Protein AF-A0A101FRY6-F1 (afdb_monomer_lite)

Structure (mmCIF, N/CA/C/O backbone):
data_AF-A0A101FRY6-F1
#
_entry.id   AF-A0A101FRY6-F1
#
loop_
_atom_site.group_PDB
_atom_site.id
_atom_site.type_symbol
_atom_site.label_atom_id
_atom_site.label_alt_id
_atom_site.label_comp_id
_atom_site.label_asym_id
_atom_site.label_entity_id
_atom_site.label_seq_id
_atom_site.pdbx_PDB_ins_code
_atom_site.Cartn_x
_atom_site.Cartn_y
_atom_site.Cartn_z
_atom_site.occupancy
_atom_site.B_iso_or_equiv
_atom_site.auth_seq_id
_atom_site.auth_comp_id
_atom_site.auth_asym_id
_atom_site.auth_atom_id
_atom_site.pdbx_PDB_model_num
ATOM 1 N N . MET A 1 1 ? 9.865 -4.727 2.906 1.00 39.22 1 MET A N 1
ATOM 2 C CA . MET A 1 1 ? 9.450 -4.148 4.204 1.00 39.22 1 MET A CA 1
ATOM 3 C C . MET A 1 1 ? 8.412 -5.079 4.814 1.00 39.22 1 MET A C 1
ATOM 5 O O . MET A 1 1 ? 7.559 -5.561 4.084 1.00 39.22 1 MET A O 1
ATOM 9 N N . SER A 1 2 ? 8.548 -5.428 6.092 1.00 34.31 2 SER A N 1
ATOM 10 C CA . SER A 1 2 ? 7.726 -6.430 6.787 1.00 34.31 2 SER A CA 1
ATOM 11 C C . SER A 1 2 ? 6.243 -6.018 6.785 1.00 34.31 2 SER A C 1
ATOM 13 O O . SER A 1 2 ? 5.936 -4.864 7.052 1.00 34.31 2 SER A O 1
ATOM 15 N N . LEU A 1 3 ? 5.330 -6.931 6.436 1.00 49.19 3 LEU A N 1
ATOM 16 C CA . LEU A 1 3 ? 3.921 -6.816 6.814 1.00 49.19 3 LEU A CA 1
ATOM 17 C C . LEU A 1 3 ? 3.722 -7.780 7.960 1.00 49.19 3 LEU A C 1
ATOM 19 O O . LEU A 1 3 ? 3.827 -8.996 7.789 1.00 49.19 3 LEU A O 1
ATOM 23 N N . ALA A 1 4 ? 3.491 -7.216 9.128 1.00 55.69 4 ALA A N 1
ATOM 24 C CA . ALA A 1 4 ? 3.259 -7.981 10.322 1.00 55.69 4 ALA A CA 1
ATOM 25 C C . ALA A 1 4 ? 1.924 -7.561 10.943 1.00 55.69 4 ALA A C 1
ATOM 27 O O . ALA A 1 4 ? 1.374 -6.513 10.597 1.00 55.69 4 ALA A O 1
ATOM 28 N N . PRO A 1 5 ? 1.355 -8.422 11.792 1.00 64.38 5 PRO A N 1
ATOM 29 C CA . PRO A 1 5 ? 0.011 -8.236 12.312 1.00 64.38 5 PRO A CA 1
ATOM 30 C C . PRO A 1 5 ? -0.059 -6.983 13.179 1.00 64.38 5 PRO A C 1
ATOM 32 O O . PRO A 1 5 ? 0.898 -6.695 13.888 1.00 64.38 5 PRO A O 1
ATOM 35 N N . LEU A 1 6 ? -1.202 -6.291 13.144 1.00 72.62 6 LEU A N 1
ATOM 36 C CA . LEU A 1 6 ? -1.490 -5.081 13.928 1.00 72.62 6 LEU A CA 1
ATOM 37 C C . LEU A 1 6 ? -1.145 -5.231 15.414 1.00 72.62 6 LEU A C 1
ATOM 39 O O . LEU A 1 6 ? -0.635 -4.303 16.033 1.00 72.62 6 LEU A O 1
ATOM 43 N N . TYR A 1 7 ? -1.405 -6.417 15.960 1.00 76.69 7 TYR A N 1
ATOM 44 C CA . TYR A 1 7 ? -1.092 -6.769 17.333 1.00 76.69 7 TYR A CA 1
ATOM 45 C C . TYR A 1 7 ? -0.150 -7.970 17.389 1.00 76.69 7 TYR A C 1
ATOM 47 O O . TYR A 1 7 ? -0.299 -8.935 16.630 1.00 76.69 7 TYR A O 1
ATOM 55 N N . LEU A 1 8 ? 0.781 -7.939 18.336 1.00 74.69 8 LEU A N 1
ATOM 56 C CA . LEU A 1 8 ? 1.456 -9.129 18.834 1.00 74.69 8 LEU A CA 1
ATOM 57 C C . LEU A 1 8 ? 0.614 -9.708 19.962 1.00 74.69 8 LEU A C 1
ATOM 59 O O . LEU A 1 8 ? 0.173 -8.981 20.853 1.00 74.69 8 LEU A O 1
ATOM 63 N N . TYR A 1 9 ? 0.391 -11.014 19.908 1.00 75.06 9 TYR A N 1
ATOM 64 C CA . TYR A 1 9 ? -0.345 -11.716 20.946 1.00 75.06 9 TYR A CA 1
ATOM 65 C C . TYR A 1 9 ? 0.647 -12.422 21.871 1.00 75.06 9 TYR A C 1
ATOM 67 O O . TYR A 1 9 ? 1.668 -12.931 21.395 1.00 75.06 9 TYR A O 1
ATOM 75 N N . PRO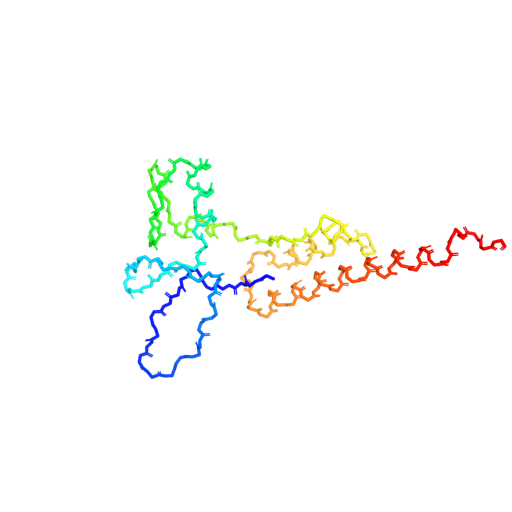 A 1 10 ? 0.370 -12.479 23.183 1.00 68.25 10 PRO A N 1
ATOM 76 C CA . PRO A 1 10 ? 1.170 -13.290 24.084 1.00 68.25 10 PRO A CA 1
ATOM 77 C C . PRO A 1 10 ? 1.074 -14.746 23.615 1.00 68.25 10 PRO A C 1
ATOM 79 O O . PRO A 1 10 ? -0.021 -15.249 23.356 1.00 68.25 10 PRO A O 1
ATOM 82 N N . ALA A 1 11 ? 2.220 -15.409 23.430 1.00 59.31 11 ALA A N 1
ATOM 83 C CA . ALA A 1 11 ? 2.241 -16.783 22.940 1.00 59.31 11 ALA A CA 1
ATOM 84 C C . ALA A 1 11 ? 1.420 -17.679 23.887 1.00 59.31 11 ALA A C 1
ATOM 86 O O . ALA A 1 11 ? 1.675 -17.650 25.097 1.00 59.31 11 ALA A O 1
ATOM 87 N N . PRO A 1 12 ? 0.472 -18.491 23.377 1.00 54.81 12 PRO A N 1
ATOM 88 C CA . PRO A 1 12 ? -0.110 -19.551 24.177 1.00 54.81 12 PRO A CA 1
ATOM 89 C C . PRO A 1 12 ? 1.041 -20.453 24.610 1.00 54.81 12 PRO A C 1
ATOM 91 O O . PRO A 1 12 ? 1.905 -20.814 23.804 1.00 54.81 12 PRO A O 1
ATOM 94 N N . THR A 1 13 ? 1.089 -20.774 25.896 1.00 49.22 13 THR A N 1
ATOM 95 C CA . THR A 1 13 ? 1.981 -21.808 26.409 1.00 49.22 13 THR A CA 1
ATOM 96 C C . THR A 1 13 ? 1.792 -23.064 25.556 1.00 49.22 13 THR A C 1
ATOM 98 O O . THR A 1 13 ? 0.670 -23.540 25.434 1.00 49.22 13 THR A O 1
ATOM 101 N N . GLU A 1 14 ? 2.892 -23.556 24.984 1.00 42.38 14 GLU A N 1
ATOM 102 C CA . GLU A 1 14 ? 3.004 -24.690 24.053 1.00 42.38 14 GLU A CA 1
ATOM 103 C C . GLU A 1 14 ? 2.782 -24.357 22.562 1.00 42.38 14 GLU A C 1
ATOM 105 O O . GLU A 1 14 ? 1.678 -24.194 22.057 1.00 42.38 14 GLU A O 1
ATOM 110 N N . ASN A 1 15 ? 3.903 -24.337 21.830 1.00 45.72 15 ASN A N 1
ATOM 111 C CA . ASN A 1 15 ? 4.003 -24.358 20.367 1.00 45.72 15 ASN A CA 1
ATOM 112 C C . ASN A 1 15 ? 3.339 -23.194 19.613 1.00 45.72 15 ASN A C 1
ATOM 114 O O . ASN A 1 15 ? 2.342 -23.369 18.919 1.00 45.72 15 ASN A O 1
ATOM 118 N N . SER A 1 16 ? 3.962 -22.012 19.621 1.00 42.75 16 SER A N 1
ATOM 119 C CA . SER A 1 16 ? 3.651 -20.977 18.627 1.00 42.75 16 SER A CA 1
ATOM 120 C C . SER A 1 16 ? 4.905 -20.448 17.946 1.00 42.75 16 SER A C 1
ATOM 122 O O . SER A 1 16 ? 5.828 -19.929 18.574 1.00 42.75 16 SER A O 1
ATOM 124 N N . SER A 1 17 ? 4.923 -20.616 16.625 1.00 44.09 17 SER A N 1
ATOM 125 C CA . SER A 1 17 ? 5.830 -19.977 15.679 1.00 44.09 17 SER A CA 1
ATOM 126 C C . SER A 1 17 ? 6.034 -18.508 16.054 1.00 44.09 17 SER A C 1
ATOM 128 O O . SER A 1 17 ? 5.060 -17.768 16.165 1.00 44.09 17 SER A O 1
ATOM 130 N N . ARG A 1 18 ? 7.292 -18.088 16.254 1.00 51.97 18 ARG A N 1
ATOM 131 C CA . ARG A 1 18 ? 7.667 -16.703 16.592 1.00 51.97 18 ARG A CA 1
ATOM 132 C C . ARG A 1 18 ? 6.962 -15.721 15.651 1.00 51.97 18 ARG A C 1
ATOM 134 O O . ARG A 1 18 ? 7.319 -15.637 14.474 1.00 51.97 18 ARG A O 1
ATOM 141 N N . GLN A 1 19 ? 5.982 -14.983 16.170 1.00 52.31 19 GLN A N 1
ATOM 142 C CA . GLN A 1 19 ? 5.380 -13.851 15.474 1.00 52.31 19 GLN A CA 1
ATOM 143 C C . GLN A 1 19 ? 6.519 -12.872 15.155 1.00 52.31 19 GLN A C 1
ATOM 145 O O . GLN A 1 19 ? 7.248 -12.443 16.050 1.00 52.31 19 GLN A O 1
ATOM 150 N N . LYS A 1 20 ? 6.756 -12.588 13.870 1.00 51.38 20 LYS A N 1
ATOM 151 C CA . LYS A 1 20 ? 7.776 -11.610 13.479 1.00 51.38 20 LYS A CA 1
ATOM 152 C C . LYS A 1 20 ? 7.233 -10.222 13.795 1.00 51.38 20 LYS A C 1
ATOM 154 O O . LYS A 1 20 ? 6.217 -9.830 13.231 1.00 51.38 20 LYS A O 1
ATOM 159 N N . SER A 1 21 ? 7.895 -9.520 14.707 1.00 52.97 21 SER A N 1
ATOM 160 C CA . SER A 1 21 ? 7.554 -8.145 15.064 1.00 52.97 21 SER A CA 1
ATOM 161 C C . SER A 1 21 ? 7.999 -7.153 13.982 1.00 52.97 21 SER A C 1
ATOM 163 O O . SER A 1 21 ? 9.005 -7.385 13.309 1.00 52.97 21 SER A O 1
ATOM 165 N N . LEU A 1 22 ? 7.246 -6.065 13.805 1.00 49.06 22 LEU A N 1
ATOM 166 C CA . LEU A 1 22 ? 7.636 -4.883 13.025 1.00 49.06 22 LEU A CA 1
ATOM 167 C C . LEU A 1 22 ? 8.550 -3.960 13.823 1.00 49.06 22 LEU A C 1
ATOM 169 O O . LEU A 1 22 ? 9.393 -3.301 13.223 1.00 49.06 22 LEU A O 1
ATOM 173 N N . SER A 1 23 ? 8.403 -3.934 15.148 1.00 53.56 23 SER A N 1
ATOM 174 C CA . SER A 1 23 ? 9.183 -3.083 16.047 1.00 53.56 23 SER A CA 1
ATOM 175 C C . SER A 1 23 ? 9.635 -3.849 17.296 1.00 53.56 23 SER A C 1
ATOM 177 O O . SER A 1 23 ? 8.985 -4.785 17.754 1.00 53.56 23 SER A O 1
ATOM 179 N N . SER A 1 24 ? 10.773 -3.478 17.873 1.00 55.09 24 SER A N 1
ATOM 180 C CA . SER A 1 24 ? 11.243 -4.005 19.165 1.00 55.09 24 SER A CA 1
ATOM 181 C C . SER A 1 24 ? 10.660 -3.229 20.353 1.00 55.09 24 SER A C 1
ATOM 183 O O . SER A 1 24 ? 11.315 -3.120 21.383 1.00 55.09 24 SER A O 1
ATOM 185 N N . ALA A 1 25 ? 9.497 -2.596 20.182 1.00 60.34 25 ALA A N 1
ATOM 186 C CA . ALA A 1 25 ? 8.963 -1.644 21.144 1.00 60.34 25 ALA A CA 1
ATOM 187 C C . ALA A 1 25 ? 8.151 -2.327 22.248 1.00 60.34 25 ALA A C 1
ATOM 189 O O . ALA A 1 25 ? 7.236 -3.103 21.970 1.00 60.34 25 ALA A O 1
ATOM 190 N N . ASP A 1 26 ? 8.463 -1.976 23.495 1.00 69.25 26 ASP A N 1
ATOM 191 C CA . ASP A 1 26 ? 7.773 -2.453 24.693 1.00 69.25 26 ASP A CA 1
ATOM 192 C C . ASP A 1 26 ? 6.522 -1.605 24.963 1.00 69.25 26 ASP A C 1
ATOM 194 O O . ASP A 1 26 ? 6.470 -0.786 25.882 1.00 69.25 26 ASP A O 1
ATOM 198 N N . TRP A 1 27 ? 5.499 -1.767 24.125 1.00 83.25 27 TRP A N 1
ATOM 199 C CA . TRP A 1 27 ? 4.201 -1.143 24.376 1.00 83.25 27 TRP A CA 1
ATOM 200 C C . TRP A 1 27 ? 3.509 -1.775 25.592 1.00 83.25 27 TRP A C 1
ATOM 202 O O . TRP A 1 27 ? 3.566 -2.998 25.758 1.00 83.25 27 TRP A O 1
ATOM 212 N N . PRO A 1 28 ? 2.799 -0.990 26.427 1.00 83.88 28 PRO A N 1
ATOM 213 C CA . PRO A 1 28 ? 1.999 -1.559 27.496 1.00 83.88 28 PRO A CA 1
ATOM 214 C C . PRO A 1 28 ? 0.892 -2.457 26.916 1.00 83.88 28 PRO A C 1
ATOM 216 O O . PRO A 1 28 ? 0.244 -2.079 25.931 1.00 83.88 28 PRO A O 1
ATOM 219 N N . PRO A 1 29 ? 0.664 -3.642 27.515 1.00 81.56 29 PRO A N 1
ATOM 220 C CA . PRO A 1 29 ? -0.331 -4.589 27.036 1.00 81.56 29 PRO A CA 1
ATOM 221 C C . PRO A 1 29 ? -1.736 -3.996 27.114 1.00 81.56 29 PRO A C 1
ATOM 223 O O . PRO A 1 29 ? -2.145 -3.437 28.131 1.00 81.56 29 PRO A O 1
ATOM 226 N N . GLY A 1 30 ? -2.467 -4.149 26.017 1.00 81.44 30 GLY A N 1
ATOM 227 C CA . GLY A 1 30 ? -3.873 -3.815 25.901 1.00 81.44 30 GLY A CA 1
ATOM 228 C C . GLY A 1 30 ? -4.785 -4.907 26.457 1.00 81.44 30 GLY A C 1
ATOM 229 O O . GLY A 1 30 ? -4.373 -5.807 27.200 1.00 81.44 30 GLY A O 1
ATOM 230 N N . LYS A 1 31 ? -6.057 -4.856 26.053 1.00 74.00 31 LYS A N 1
ATOM 231 C CA . LYS A 1 31 ? -7.042 -5.883 26.393 1.00 74.00 31 LYS A CA 1
ATOM 232 C C . LYS A 1 31 ? -6.565 -7.248 25.879 1.00 74.00 31 LYS A C 1
ATOM 234 O O . LYS A 1 31 ? -6.082 -7.358 24.758 1.00 74.00 31 LYS A O 1
ATOM 239 N N . ASP A 1 32 ? -6.667 -8.277 26.717 1.00 74.06 32 ASP A N 1
ATOM 240 C CA . ASP A 1 32 ? -6.219 -9.648 26.418 1.00 74.06 32 ASP A CA 1
ATOM 241 C C . ASP A 1 32 ? -4.690 -9.822 26.272 1.00 74.06 32 ASP A C 1
ATOM 243 O O . ASP A 1 32 ? -4.215 -10.825 25.739 1.00 74.06 32 ASP A O 1
ATOM 247 N N . GLY A 1 33 ? -3.896 -8.864 26.768 1.00 77.12 33 GLY A N 1
ATOM 248 C CA . GLY A 1 33 ? -2.432 -8.960 26.801 1.00 77.12 33 GLY A CA 1
ATOM 249 C C . GLY A 1 33 ? -1.748 -8.715 25.454 1.00 77.12 33 GLY A C 1
ATOM 250 O O . GLY A 1 33 ? -0.535 -8.894 25.351 1.00 77.12 33 GLY A O 1
ATOM 251 N N . ARG A 1 34 ? -2.506 -8.319 24.423 1.00 81.38 34 ARG A N 1
ATOM 252 C CA . ARG A 1 34 ? -1.970 -7.988 23.099 1.00 81.38 34 ARG A CA 1
ATOM 253 C C . ARG A 1 34 ? -1.269 -6.631 23.118 1.00 81.38 34 ARG A C 1
ATOM 255 O O . ARG A 1 34 ? -1.700 -5.725 23.825 1.00 81.38 34 ARG A O 1
ATOM 262 N N . VAL A 1 35 ? -0.217 -6.476 22.323 1.00 84.06 35 VAL A N 1
ATOM 263 C CA . VAL A 1 35 ? 0.522 -5.209 22.189 1.00 84.06 35 VAL A CA 1
ATOM 264 C C . VAL A 1 35 ? 0.518 -4.743 20.738 1.00 84.06 35 VAL A C 1
ATOM 266 O O . VAL A 1 35 ? 0.567 -5.585 19.838 1.00 84.06 35 VAL A O 1
ATOM 269 N N . PRO A 1 36 ? 0.435 -3.431 20.472 1.00 82.69 36 PRO A N 1
ATOM 270 C CA . PRO A 1 36 ? 0.468 -2.920 19.114 1.00 82.69 36 PRO A CA 1
ATOM 271 C C . PRO A 1 36 ? 1.838 -3.164 18.485 1.00 82.69 36 PRO A C 1
ATOM 273 O O . PRO A 1 36 ? 2.885 -3.012 19.106 1.00 82.69 36 PRO A O 1
ATOM 276 N N . ASN A 1 37 ? 1.825 -3.533 17.214 1.00 78.50 37 ASN A N 1
ATOM 277 C CA . ASN A 1 37 ? 3.017 -3.818 16.431 1.00 78.50 37 ASN A CA 1
ATOM 278 C C . ASN A 1 37 ? 3.425 -2.595 15.593 1.00 78.50 37 ASN A C 1
ATOM 280 O O . ASN A 1 37 ? 3.580 -2.671 14.373 1.00 78.50 37 ASN A O 1
ATOM 284 N N . LEU A 1 38 ? 3.501 -1.444 16.259 1.00 77.38 38 LEU A N 1
ATOM 285 C CA . LEU A 1 38 ? 3.825 -0.136 15.688 1.00 77.38 38 LEU A CA 1
ATOM 286 C C . LEU A 1 38 ? 5.163 0.357 16.247 1.00 77.38 38 LEU A C 1
ATOM 288 O O . LEU A 1 38 ? 5.539 -0.015 17.363 1.00 77.38 38 LEU A O 1
ATOM 292 N N . SER A 1 39 ? 5.909 1.165 15.489 1.00 80.12 39 SER A N 1
ATOM 293 C CA . SER A 1 39 ? 7.126 1.788 16.024 1.00 80.12 39 SER A CA 1
ATOM 294 C C . SER A 1 39 ? 6.769 3.045 16.839 1.00 80.12 39 SER A C 1
ATOM 296 O O . SER A 1 39 ? 5.838 3.760 16.458 1.00 80.12 39 SER A O 1
ATOM 298 N N . PRO A 1 40 ? 7.464 3.328 17.956 1.00 81.38 40 PRO A N 1
ATOM 299 C CA . PRO A 1 40 ? 7.220 4.521 18.765 1.00 81.38 40 PRO A CA 1
ATOM 300 C C . PRO A 1 40 ? 7.433 5.819 17.988 1.00 81.38 40 PRO A C 1
ATOM 302 O O . PRO A 1 40 ? 6.693 6.773 18.184 1.00 81.38 40 PRO A O 1
ATOM 305 N N . GLU A 1 41 ? 8.401 5.844 17.071 1.00 78.81 41 GLU A N 1
ATOM 306 C CA . GLU A 1 41 ? 8.704 7.015 16.244 1.00 78.81 41 GLU A CA 1
ATOM 307 C C . GLU A 1 41 ? 7.544 7.333 15.296 1.00 78.81 41 GLU A C 1
ATOM 309 O O . GLU A 1 41 ? 7.147 8.487 15.164 1.00 78.81 41 GLU A O 1
ATOM 314 N N . PHE A 1 42 ? 6.963 6.299 14.680 1.00 78.75 42 PHE A N 1
ATOM 315 C CA . PHE A 1 42 ? 5.793 6.443 13.819 1.00 78.75 42 PHE A CA 1
ATOM 316 C C . PHE A 1 42 ? 4.573 6.935 14.607 1.00 78.75 42 PHE A C 1
ATOM 318 O O . PHE A 1 42 ? 3.847 7.810 14.143 1.00 78.75 42 PHE A O 1
ATOM 325 N N . VAL A 1 43 ? 4.342 6.384 15.804 1.00 83.75 43 VAL A N 1
ATOM 326 C CA . VAL A 1 43 ? 3.240 6.833 16.666 1.00 83.75 43 VAL A CA 1
ATOM 327 C C . VAL A 1 43 ? 3.433 8.293 17.068 1.00 83.75 43 VAL A C 1
ATOM 329 O O . VAL A 1 43 ? 2.486 9.061 16.944 1.00 83.75 43 VAL A O 1
ATOM 332 N N . ALA A 1 44 ? 4.650 8.695 17.443 1.00 84.25 44 ALA A N 1
ATOM 333 C CA . ALA A 1 44 ? 4.964 10.078 17.795 1.00 84.25 44 ALA A CA 1
ATOM 334 C C . ALA A 1 44 ? 4.718 11.054 16.628 1.00 84.25 44 ALA A C 1
ATOM 336 O O . ALA A 1 44 ? 4.149 12.125 16.828 1.00 84.25 44 ALA A O 1
ATOM 337 N N . GLU A 1 45 ? 5.078 10.676 15.395 1.00 83.56 45 GLU A N 1
ATOM 338 C CA . GLU A 1 45 ? 4.775 11.480 14.201 1.00 83.56 45 GLU A CA 1
ATOM 339 C C . GLU A 1 45 ? 3.259 11.634 13.987 1.00 83.56 45 GLU A C 1
ATOM 341 O O . GLU A 1 45 ? 2.782 12.704 13.601 1.00 83.56 45 GLU A O 1
ATOM 346 N N . MET A 1 46 ? 2.483 10.576 14.241 1.00 80.38 46 MET A N 1
ATOM 347 C CA . MET A 1 46 ? 1.023 10.625 14.141 1.00 80.38 46 MET A CA 1
ATOM 348 C C . MET A 1 46 ? 0.400 11.465 15.260 1.00 80.38 46 MET A C 1
ATOM 350 O O . MET A 1 46 ? -0.503 12.245 14.972 1.00 80.38 46 MET A O 1
ATOM 354 N N . GLU A 1 47 ? 0.892 11.364 16.497 1.00 87.81 47 GLU A N 1
ATOM 355 C CA . GLU A 1 47 ? 0.466 12.212 17.620 1.00 87.81 47 GLU A CA 1
ATOM 356 C C . GLU A 1 47 ? 0.695 13.697 17.310 1.00 87.81 47 GLU A C 1
ATOM 358 O O . GLU A 1 47 ? -0.219 14.507 17.460 1.00 87.81 47 GLU A O 1
ATOM 363 N N . GLU A 1 48 ? 1.874 14.055 16.788 1.00 87.81 48 GLU A N 1
ATOM 364 C CA . GLU A 1 48 ? 2.202 15.434 16.408 1.00 87.81 48 GLU A CA 1
ATOM 365 C C . GLU A 1 48 ? 1.309 15.948 15.269 1.00 87.81 48 GLU A C 1
ATOM 367 O O . GLU A 1 48 ? 0.796 17.067 15.323 1.00 87.81 48 GLU A O 1
ATOM 372 N N . ARG A 1 49 ? 1.095 15.132 14.230 1.00 84.38 49 ARG A N 1
ATOM 373 C CA . ARG A 1 49 ? 0.304 15.531 13.056 1.00 84.38 49 ARG A CA 1
ATOM 374 C C . ARG A 1 49 ? -1.190 15.610 13.327 1.00 84.38 49 ARG A C 1
ATOM 376 O O . ARG A 1 49 ? -1.863 16.454 12.736 1.00 84.38 49 ARG A O 1
ATOM 383 N N . LEU A 1 50 ? -1.716 14.696 14.139 1.00 84.12 50 LEU A N 1
ATOM 384 C CA . LEU A 1 50 ? -3.145 14.606 14.430 1.00 84.12 50 LEU A CA 1
ATOM 385 C C . LEU A 1 50 ? -3.538 15.467 15.632 1.00 84.12 50 LEU A C 1
ATOM 387 O O . LEU A 1 50 ? -4.702 15.848 15.733 1.00 84.12 50 LEU A O 1
ATOM 391 N N . GLY A 1 51 ? -2.596 15.778 16.529 1.00 87.12 51 GLY A N 1
ATOM 392 C CA . GLY A 1 51 ? -2.892 16.421 17.809 1.00 87.12 51 GLY A CA 1
ATOM 393 C C . GLY A 1 51 ? -3.754 15.546 18.725 1.00 87.12 51 GLY A C 1
ATOM 394 O O . GLY A 1 51 ? -4.484 16.075 19.559 1.00 87.12 51 GLY A O 1
ATOM 395 N N . LEU A 1 52 ? -3.710 14.225 18.530 1.00 90.38 52 LEU A N 1
ATOM 396 C CA . LEU A 1 52 ? -4.459 13.219 19.283 1.00 90.38 52 LEU A CA 1
ATOM 397 C C . LEU A 1 52 ? -3.475 12.347 20.061 1.00 90.38 52 LEU A C 1
ATOM 399 O O . LEU A 1 52 ? -2.385 12.082 19.569 1.00 90.38 52 LEU A O 1
ATOM 403 N N . GLU A 1 53 ? -3.872 11.866 21.233 1.00 90.50 53 GLU A N 1
ATOM 404 C CA . GLU A 1 53 ? -3.047 10.995 22.077 1.00 90.50 53 GLU A CA 1
ATOM 405 C C . GLU A 1 53 ? -3.218 9.517 21.677 1.00 90.50 53 GLU A C 1
ATOM 407 O O . GLU A 1 53 ? -4.327 9.063 21.359 1.00 90.50 53 GLU A O 1
ATOM 412 N N . PHE A 1 54 ? -2.135 8.740 21.657 1.00 89.75 54 PHE A N 1
ATOM 413 C CA . PHE A 1 54 ? -2.196 7.337 21.255 1.00 89.75 54 PHE A CA 1
ATOM 414 C C . PHE A 1 54 ? -2.681 6.425 22.386 1.00 89.75 54 PHE A C 1
ATOM 416 O O . PHE A 1 54 ? -2.113 6.384 23.479 1.00 89.75 54 PHE A O 1
ATOM 423 N N . VAL A 1 55 ? -3.685 5.595 22.097 1.00 91.62 55 VAL A N 1
ATOM 424 C CA . VAL A 1 55 ? -4.069 4.470 22.962 1.00 91.62 55 VAL A CA 1
ATOM 425 C C . VAL A 1 55 ? -3.467 3.177 22.434 1.00 91.62 55 VAL A C 1
ATOM 427 O O . VAL A 1 55 ? -3.421 2.946 21.232 1.00 91.62 55 VAL A O 1
ATOM 430 N N . THR A 1 56 ? -3.027 2.286 23.320 1.00 87.56 56 THR A N 1
ATOM 431 C CA . THR A 1 56 ? -2.326 1.063 22.896 1.00 87.56 56 THR A CA 1
ATOM 432 C C . THR A 1 56 ? -3.242 -0.051 22.401 1.00 87.56 56 THR A C 1
ATOM 434 O O . THR A 1 56 ? -2.759 -1.033 21.835 1.00 87.56 56 THR A O 1
ATOM 437 N N . ASP A 1 57 ? -4.559 0.093 22.557 1.00 86.88 57 ASP A N 1
ATOM 438 C CA . ASP A 1 57 ? -5.526 -0.936 22.192 1.00 86.88 57 ASP A CA 1
ATOM 439 C C . ASP A 1 57 ? -6.781 -0.387 21.511 1.00 86.88 57 ASP A C 1
ATOM 441 O O . ASP A 1 57 ? -7.327 0.638 21.907 1.00 86.88 57 ASP A O 1
ATOM 445 N N . GLY A 1 58 ? -7.275 -1.121 20.512 1.00 85.56 58 GLY A N 1
ATOM 446 C CA . GLY A 1 58 ? -8.516 -0.821 19.804 1.00 85.56 58 GLY A CA 1
ATOM 447 C C . GLY A 1 58 ? -8.498 0.477 18.990 1.00 85.56 58 GLY A C 1
ATOM 448 O O . GLY A 1 58 ? -7.539 0.783 18.278 1.00 85.56 58 GLY A O 1
ATOM 449 N N . ARG A 1 59 ? -9.618 1.202 19.054 1.00 84.25 59 ARG A N 1
ATOM 450 C CA . ARG A 1 59 ? -9.807 2.528 18.453 1.00 84.25 59 ARG A CA 1
ATOM 451 C C . ARG A 1 59 ? -9.837 3.584 19.541 1.00 84.25 59 ARG A C 1
ATOM 453 O O . ARG A 1 59 ? -10.378 3.329 20.616 1.00 84.25 59 ARG A O 1
ATOM 460 N N . GLY A 1 60 ? -9.327 4.760 19.212 1.00 85.88 60 GLY A N 1
ATOM 461 C CA . GLY A 1 60 ? -9.577 5.959 19.994 1.00 85.88 60 GLY A CA 1
ATOM 462 C C . GLY A 1 60 ? -10.976 6.517 19.736 1.00 85.88 60 GLY A C 1
ATOM 463 O O . GLY A 1 60 ? -11.770 5.976 18.955 1.00 85.88 60 GLY A O 1
ATOM 464 N N . ASP A 1 61 ? -11.275 7.628 20.397 1.00 86.81 61 ASP A N 1
ATOM 465 C CA . ASP A 1 61 ? -12.528 8.371 20.231 1.00 86.81 61 ASP A CA 1
ATOM 466 C C . ASP A 1 61 ? -12.545 9.272 18.981 1.00 86.81 61 ASP A C 1
ATOM 468 O O . ASP A 1 61 ? -13.617 9.709 18.566 1.00 86.81 61 ASP A O 1
ATOM 472 N N . ARG A 1 62 ? -11.385 9.485 18.337 1.00 78.69 62 ARG A N 1
ATOM 473 C CA . ARG A 1 62 ? -11.176 10.373 17.176 1.00 78.69 62 ARG A CA 1
ATOM 474 C C . ARG A 1 62 ? -11.428 11.856 17.442 1.00 78.69 62 ARG A C 1
ATOM 476 O O . ARG A 1 62 ? -11.516 12.631 16.491 1.00 78.69 62 ARG A O 1
ATOM 483 N N . GLU A 1 63 ? -11.526 12.240 18.706 1.00 84.12 63 GLU A N 1
ATOM 484 C CA . GLU A 1 63 ? -11.641 13.631 19.148 1.00 84.12 63 GLU A CA 1
ATOM 485 C C . GLU A 1 63 ? -10.434 14.040 19.991 1.00 84.12 63 GLU A C 1
ATOM 487 O O . GLU A 1 63 ? -9.904 15.132 19.815 1.00 84.12 63 GLU A O 1
ATOM 492 N N . SER A 1 64 ? -9.984 13.148 20.874 1.00 88.75 64 SER A N 1
ATOM 493 C CA . SER A 1 64 ? -8.832 13.337 21.754 1.00 88.75 64 SER A CA 1
ATOM 494 C C . SER A 1 64 ? -7.791 12.225 21.627 1.00 88.75 64 SER A C 1
ATOM 496 O O . SER A 1 64 ? -6.616 12.449 21.903 1.00 88.75 64 SER A O 1
ATOM 498 N N . THR A 1 65 ? -8.198 11.045 21.155 1.00 90.81 65 THR A N 1
ATOM 499 C CA . THR A 1 65 ? -7.354 9.853 21.080 1.00 90.81 65 THR A CA 1
ATOM 500 C C . THR A 1 65 ? -7.484 9.118 19.750 1.00 90.81 65 THR A C 1
ATOM 502 O O . THR A 1 65 ? -8.525 9.151 19.085 1.00 90.81 65 THR A O 1
ATOM 505 N N . PHE A 1 66 ? -6.437 8.384 19.375 1.00 88.81 66 PHE A N 1
ATOM 506 C CA . PHE A 1 66 ? -6.458 7.430 18.264 1.00 88.81 66 PHE A CA 1
ATOM 507 C C . PHE A 1 66 ? -5.793 6.114 18.671 1.00 88.81 66 PHE A C 1
ATOM 509 O O . PHE A 1 66 ? -4.876 6.096 19.487 1.00 88.81 66 PHE A O 1
ATOM 516 N N . GLY A 1 67 ? -6.266 4.999 18.112 1.00 87.88 67 GLY A N 1
ATOM 517 C CA . GLY A 1 67 ? -5.730 3.671 18.413 1.00 87.88 67 GLY A CA 1
ATOM 518 C C . GLY A 1 67 ? -5.117 2.977 17.196 1.00 87.88 67 GLY A C 1
ATOM 519 O O . GLY A 1 67 ? -5.226 3.473 16.068 1.00 87.88 67 GLY A O 1
ATOM 520 N N . PRO A 1 68 ? -4.517 1.784 17.375 1.00 83.44 68 PRO A N 1
ATOM 521 C CA . PRO A 1 68 ? -3.893 1.037 16.288 1.00 83.44 68 PRO A CA 1
ATOM 522 C C . PRO A 1 68 ? -4.880 0.736 15.148 1.00 83.44 68 PRO A C 1
ATOM 524 O O . PRO A 1 68 ? -4.508 0.751 13.977 1.00 83.44 68 PRO A O 1
ATOM 527 N N . GLU A 1 69 ? -6.163 0.524 15.455 1.00 83.19 69 GLU A N 1
ATOM 528 C CA . GLU A 1 69 ? -7.201 0.300 14.440 1.00 83.19 69 GLU A CA 1
ATOM 529 C C . GLU A 1 69 ? -7.542 1.557 13.611 1.00 83.19 69 GLU A C 1
ATOM 531 O O . GLU A 1 69 ? -8.020 1.424 12.481 1.00 83.19 69 GLU A O 1
ATOM 536 N N . ASP A 1 70 ? -7.306 2.769 14.130 1.00 80.88 70 ASP A N 1
ATOM 537 C CA . ASP A 1 70 ? -7.528 4.024 13.393 1.00 80.88 70 ASP A C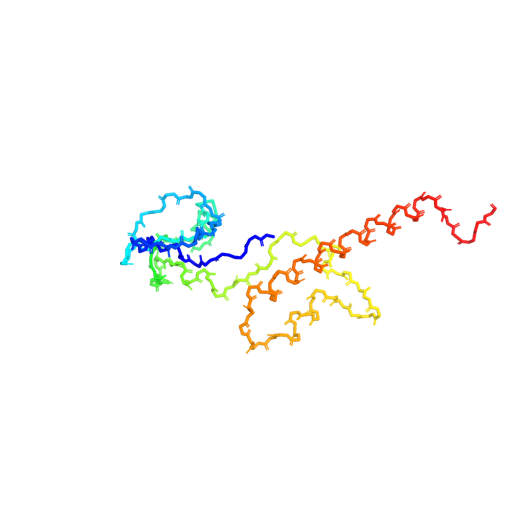A 1
ATOM 538 C C . ASP A 1 70 ? -6.376 4.327 12.427 1.00 80.88 70 ASP A C 1
ATOM 540 O O . ASP A 1 70 ? -6.608 4.833 11.328 1.00 80.88 70 ASP A O 1
ATOM 544 N N . VAL A 1 71 ? -5.156 3.922 12.792 1.00 71.75 71 VAL A N 1
ATOM 545 C CA . VAL A 1 71 ? -3.954 3.996 11.947 1.00 71.75 71 VAL A CA 1
ATOM 546 C C . VAL A 1 71 ? -4.068 3.073 10.721 1.00 71.75 71 VAL A C 1
ATOM 548 O O . VAL A 1 71 ? -3.629 3.406 9.621 1.00 71.75 71 VAL A O 1
ATOM 551 N N . PHE A 1 72 ? -4.687 1.897 10.878 1.00 62.72 72 PHE A N 1
ATOM 552 C CA . PHE A 1 72 ? -4.661 0.823 9.874 1.00 62.72 72 PHE A CA 1
ATOM 553 C C . PHE A 1 72 ? -5.709 0.940 8.754 1.00 62.72 72 PHE A C 1
ATOM 555 O O . PHE A 1 72 ? -5.740 0.099 7.852 1.00 62.72 72 PHE A O 1
ATOM 562 N N . LYS A 1 73 ? -6.522 2.008 8.717 1.00 54.91 73 LYS A N 1
ATOM 563 C CA . LYS A 1 73 ? -7.358 2.304 7.534 1.00 54.91 73 LYS A CA 1
ATOM 564 C C . LYS A 1 73 ? -6.534 2.638 6.282 1.00 54.91 73 LYS A C 1
ATOM 566 O O . LYS A 1 73 ? -7.077 2.603 5.179 1.00 54.91 73 LYS A O 1
ATOM 571 N N . SER A 1 74 ? -5.242 2.920 6.433 1.00 50.97 74 SER A N 1
ATOM 572 C CA . SER A 1 74 ? -4.323 3.245 5.344 1.00 50.97 74 SER A CA 1
ATOM 573 C C . SER A 1 74 ? -3.057 2.397 5.412 1.00 50.97 74 SER A C 1
ATOM 575 O O . SER A 1 74 ? -1.966 2.933 5.549 1.00 50.97 74 SER A O 1
ATOM 577 N N . GLN A 1 75 ? -3.154 1.070 5.313 1.00 57.12 75 GLN A N 1
ATOM 578 C CA . GLN A 1 75 ? -1.950 0.290 5.020 1.00 57.12 75 GLN A CA 1
ATOM 579 C C . GLN A 1 75 ? -1.382 0.750 3.671 1.00 57.12 75 GLN A C 1
ATOM 581 O O . GLN A 1 75 ? -2.057 0.640 2.645 1.00 57.12 75 GLN A O 1
ATOM 586 N N . TYR A 1 76 ? -0.159 1.267 3.667 1.00 61.22 76 TYR A N 1
ATOM 587 C CA . TYR A 1 76 ? 0.535 1.692 2.457 1.00 61.22 76 TYR A CA 1
ATOM 588 C C . TYR A 1 76 ? 1.896 1.000 2.358 1.00 61.22 76 TYR A C 1
ATOM 590 O O . TYR A 1 76 ? 2.458 0.536 3.350 1.00 61.22 76 TYR A O 1
ATOM 598 N N . PHE A 1 77 ? 2.415 0.886 1.137 1.00 68.19 77 PHE A N 1
ATOM 599 C CA . PHE A 1 77 ? 3.770 0.399 0.905 1.00 68.19 77 PHE A CA 1
ATOM 600 C C . PHE A 1 77 ? 4.727 1.584 0.968 1.00 68.19 77 PHE A C 1
ATOM 602 O O . PHE A 1 77 ? 4.742 2.416 0.065 1.00 68.19 77 PHE A O 1
ATOM 609 N N . GLU A 1 78 ? 5.509 1.662 2.038 1.00 66.50 78 GLU A N 1
ATOM 610 C CA . GLU A 1 78 ? 6.555 2.671 2.184 1.00 66.50 78 GLU A CA 1
ATOM 611 C C . GLU A 1 78 ? 7.877 2.218 1.553 1.00 66.50 78 GLU A C 1
ATOM 613 O O . GLU A 1 78 ? 8.137 1.021 1.395 1.00 66.50 78 GLU A O 1
ATOM 618 N N . GLY A 1 79 ? 8.728 3.183 1.195 1.00 73.44 79 GLY A N 1
ATOM 619 C CA . GLY A 1 79 ? 10.087 2.913 0.728 1.00 73.44 79 GLY A CA 1
ATOM 620 C C . GLY A 1 79 ? 10.174 2.406 -0.712 1.00 73.44 79 GLY A C 1
ATOM 621 O O . GLY A 1 79 ? 11.196 1.835 -1.090 1.00 73.44 79 GLY A O 1
ATOM 622 N N . VAL A 1 80 ? 9.128 2.599 -1.522 1.00 83.50 80 VAL A N 1
ATOM 623 C CA . VAL A 1 80 ?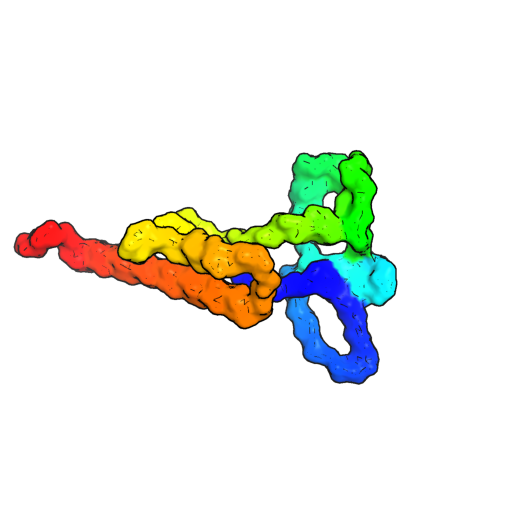 9.188 2.389 -2.976 1.00 83.50 80 VAL A CA 1
ATOM 624 C C . VAL A 1 80 ? 9.753 3.661 -3.617 1.00 83.50 80 VAL A C 1
ATOM 626 O O . VAL A 1 80 ? 9.097 4.700 -3.540 1.00 83.50 80 VAL A O 1
ATOM 629 N N . PRO A 1 81 ? 10.952 3.626 -4.233 1.00 87.62 81 PRO A N 1
ATOM 630 C CA . PRO A 1 81 ? 11.502 4.798 -4.910 1.00 87.62 81 PRO A CA 1
ATOM 631 C C . PRO A 1 81 ? 10.555 5.297 -6.013 1.00 87.62 81 PRO A C 1
ATOM 633 O O . PRO A 1 81 ? 9.976 4.454 -6.707 1.00 87.62 81 PRO A O 1
ATOM 636 N N . PRO A 1 82 ? 10.434 6.620 -6.246 1.00 89.25 82 PRO A N 1
ATOM 637 C CA . PRO A 1 82 ? 9.560 7.166 -7.290 1.00 89.25 82 PRO A CA 1
ATOM 638 C C . PRO A 1 82 ? 9.808 6.537 -8.663 1.00 89.25 82 PRO A C 1
ATOM 640 O O . PRO A 1 82 ? 8.868 6.106 -9.315 1.00 89.25 82 PRO A O 1
ATOM 643 N N . GLN A 1 83 ? 11.077 6.336 -9.026 1.00 92.50 83 GLN A N 1
ATOM 644 C CA . GLN A 1 83 ? 11.493 5.681 -10.271 1.00 92.50 83 GLN A CA 1
ATOM 645 C C . GLN A 1 83 ? 10.916 4.263 -10.423 1.00 92.50 83 GLN A C 1
ATOM 647 O O . GLN A 1 83 ? 10.510 3.870 -11.509 1.00 92.50 83 GLN A O 1
ATOM 652 N N . VAL A 1 84 ? 10.845 3.495 -9.329 1.00 94.38 84 VAL A N 1
ATOM 653 C CA . VAL A 1 84 ? 10.277 2.136 -9.317 1.00 94.38 84 VAL A CA 1
ATOM 654 C C . VAL A 1 84 ? 8.752 2.180 -9.371 1.00 94.38 84 VAL A C 1
ATOM 656 O O . VAL A 1 84 ? 8.128 1.334 -10.014 1.00 94.38 84 VAL A O 1
ATOM 659 N N . TRP A 1 85 ? 8.141 3.153 -8.691 1.00 92.06 85 TRP A N 1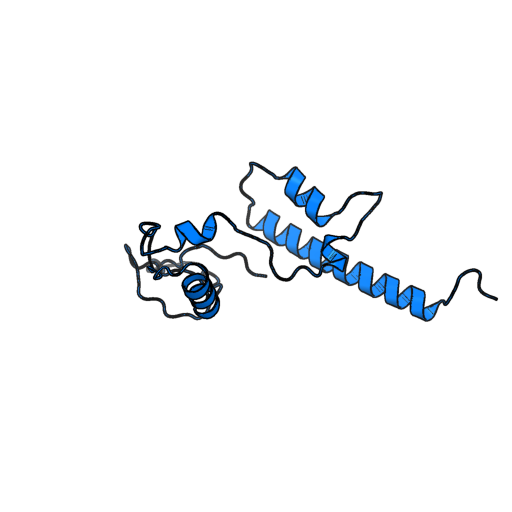
ATOM 660 C CA . TRP A 1 85 ? 6.698 3.358 -8.736 1.00 92.06 85 TRP A CA 1
ATOM 661 C C . TRP A 1 85 ? 6.247 3.742 -10.144 1.00 92.06 85 TRP A C 1
ATOM 663 O O . TRP A 1 85 ? 5.302 3.143 -10.646 1.00 92.06 85 TRP A O 1
ATOM 673 N N . GLU A 1 86 ? 6.933 4.690 -10.778 1.00 94.19 86 GLU A N 1
ATOM 674 C CA . GLU A 1 86 ? 6.628 5.255 -12.097 1.00 94.19 86 GLU A CA 1
ATOM 675 C C . GLU A 1 86 ? 7.042 4.346 -13.260 1.00 94.19 86 GLU A C 1
ATOM 677 O O . GLU A 1 86 ? 6.593 4.563 -14.384 1.00 94.19 86 GLU A O 1
ATOM 682 N N . PHE A 1 87 ? 7.848 3.310 -13.006 1.00 95.44 87 PHE A N 1
ATOM 683 C CA . PHE A 1 87 ? 8.345 2.403 -14.037 1.00 95.44 87 PHE A CA 1
ATOM 684 C C . PHE A 1 87 ? 7.213 1.722 -14.821 1.00 95.44 87 PHE A C 1
ATOM 686 O O . PHE A 1 87 ? 6.287 1.130 -14.246 1.00 95.44 87 PHE A O 1
ATOM 693 N N . GLN A 1 88 ? 7.319 1.763 -16.152 1.00 95.00 88 GLN A N 1
ATOM 694 C CA . GLN A 1 88 ? 6.314 1.222 -17.062 1.00 95.00 88 GLN A CA 1
ATOM 695 C C . GLN A 1 88 ? 6.856 0.099 -17.939 1.00 95.00 88 GLN A C 1
ATOM 697 O O . GLN A 1 88 ? 7.954 0.179 -18.478 1.00 95.00 88 GLN A O 1
ATOM 702 N N . VAL A 1 89 ? 6.018 -0.914 -18.165 1.00 90.25 89 VAL A N 1
ATOM 703 C CA . VAL A 1 89 ? 6.253 -1.962 -19.165 1.00 90.25 89 VAL A CA 1
ATOM 704 C C . VAL A 1 89 ? 5.052 -2.004 -20.100 1.00 90.25 89 VAL A C 1
ATOM 706 O O . VAL A 1 89 ? 3.923 -2.231 -19.664 1.00 90.25 89 VAL A O 1
ATOM 709 N N . GLY A 1 90 ? 5.278 -1.736 -21.389 1.00 84.38 90 GLY A N 1
ATOM 710 C CA . GLY A 1 90 ? 4.209 -1.716 -22.395 1.00 84.38 90 GLY A CA 1
ATOM 711 C C . GLY A 1 90 ? 3.101 -0.691 -22.108 1.00 84.38 90 GLY A C 1
ATOM 712 O O . GLY A 1 90 ? 1.939 -0.961 -22.394 1.00 84.38 90 GLY A O 1
ATOM 713 N N . GLY A 1 91 ? 3.445 0.448 -21.492 1.00 88.56 91 GLY A N 1
ATOM 714 C CA . GLY A 1 91 ? 2.508 1.516 -21.113 1.00 88.56 91 GLY A CA 1
ATOM 715 C C . GLY A 1 91 ? 1.777 1.303 -19.782 1.00 88.56 91 GLY A C 1
ATOM 716 O O . GLY A 1 91 ? 0.997 2.157 -19.365 1.00 88.56 91 GLY A O 1
ATOM 717 N N . TYR A 1 92 ? 2.023 0.188 -19.087 1.00 91.69 92 TYR A N 1
ATOM 718 C CA . TYR A 1 92 ? 1.454 -0.062 -17.766 1.00 91.69 92 TYR A CA 1
ATOM 719 C C . TYR A 1 92 ? 2.448 0.262 -16.661 1.00 91.69 92 TYR A C 1
ATOM 721 O O . TYR A 1 92 ? 3.526 -0.328 -16.609 1.00 91.69 92 TYR A O 1
ATOM 729 N N . GLN A 1 93 ? 2.035 1.114 -15.725 1.00 95.56 93 GLN A N 1
ATOM 730 C CA . GLN A 1 93 ? 2.732 1.304 -14.458 1.00 95.56 93 GLN A CA 1
ATOM 731 C C . GLN A 1 93 ? 2.575 0.041 -13.598 1.00 95.56 93 GLN A C 1
ATOM 733 O O . GLN A 1 93 ? 1.485 -0.259 -13.105 1.00 95.56 93 GLN A O 1
ATOM 738 N N . VAL A 1 94 ? 3.652 -0.734 -13.462 1.00 94.12 94 VAL A N 1
ATOM 739 C CA . VAL A 1 94 ? 3.586 -2.133 -13.000 1.00 94.12 94 VAL A CA 1
ATOM 740 C C . VAL A 1 94 ? 3.081 -2.236 -11.556 1.00 94.12 94 VAL 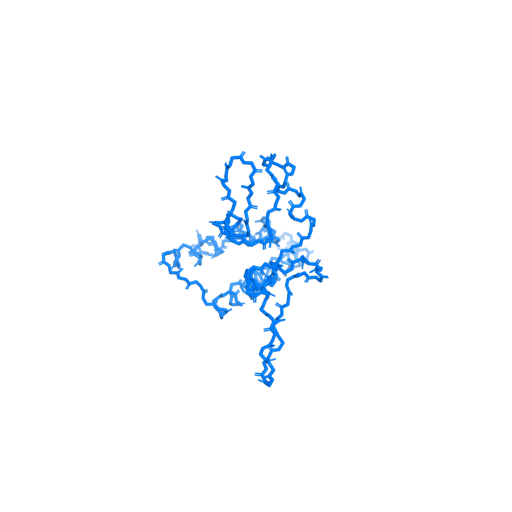A C 1
ATOM 742 O O . VAL A 1 94 ? 2.159 -3.008 -11.276 1.00 94.12 94 VAL A O 1
ATOM 745 N N . CYS A 1 95 ? 3.640 -1.424 -10.653 1.00 91.88 95 CYS A N 1
ATOM 746 C CA . CYS A 1 95 ? 3.268 -1.406 -9.236 1.00 91.88 95 CYS A CA 1
ATOM 747 C C . CYS A 1 95 ? 1.798 -1.001 -9.030 1.00 91.88 95 CYS A C 1
ATOM 749 O O . CYS A 1 95 ? 1.044 -1.699 -8.350 1.00 91.88 95 CYS A O 1
ATOM 751 N N . ASP A 1 96 ? 1.371 0.085 -9.674 1.00 92.62 96 ASP A N 1
ATOM 752 C CA . ASP A 1 96 ? -0.000 0.595 -9.594 1.00 92.62 96 ASP A CA 1
ATOM 753 C C . ASP A 1 96 ? -1.020 -0.390 -10.189 1.00 92.62 96 ASP A C 1
ATOM 755 O O . ASP A 1 96 ? -2.034 -0.704 -9.558 1.00 92.62 96 ASP A O 1
ATOM 759 N N . LYS A 1 97 ? -0.728 -0.954 -11.368 1.00 92.75 97 LYS A N 1
ATOM 760 C CA . LYS A 1 97 ? -1.592 -1.951 -12.009 1.00 92.75 97 LYS A CA 1
ATOM 761 C C . LYS A 1 97 ? -1.795 -3.178 -11.120 1.00 92.75 97 LYS A C 1
ATOM 763 O O . LYS A 1 97 ? -2.932 -3.616 -10.950 1.00 92.75 97 LYS A O 1
ATOM 768 N N . TRP A 1 98 ? -0.729 -3.708 -10.518 1.00 93.56 98 TRP A N 1
ATOM 769 C CA . TRP A 1 98 ? -0.814 -4.896 -9.665 1.00 93.56 98 TRP A CA 1
ATOM 770 C C . TRP A 1 98 ? -1.754 -4.689 -8.467 1.00 93.56 98 TRP A C 1
ATOM 772 O O . TRP A 1 98 ? -2.545 -5.581 -8.140 1.00 93.56 98 TRP A O 1
ATOM 782 N N . LEU A 1 99 ? -1.694 -3.504 -7.843 1.00 89.69 99 LEU A N 1
ATOM 783 C CA . LEU A 1 99 ? -2.566 -3.122 -6.729 1.00 89.69 99 LEU A CA 1
ATOM 784 C C . LEU A 1 99 ? -4.010 -2.904 -7.191 1.00 89.69 99 LEU A C 1
ATOM 786 O O . LEU A 1 99 ? -4.944 -3.396 -6.551 1.00 89.69 99 LEU A O 1
ATOM 790 N N . LYS A 1 100 ? -4.213 -2.211 -8.320 1.00 86.75 100 LYS A N 1
ATOM 791 C CA . LYS A 1 100 ? -5.544 -1.997 -8.914 1.00 86.75 100 LYS A CA 1
ATOM 792 C C . LYS A 1 100 ? -6.244 -3.316 -9.229 1.00 86.75 100 LYS A C 1
ATOM 794 O O . LYS A 1 100 ? -7.411 -3.472 -8.875 1.00 86.75 100 LYS A O 1
ATOM 799 N N . ASP A 1 101 ? -5.519 -4.285 -9.782 1.00 90.81 101 ASP A N 1
ATOM 800 C CA . ASP A 1 101 ? -6.042 -5.608 -10.136 1.00 90.81 101 ASP A CA 1
ATOM 801 C C . ASP A 1 101 ? -6.470 -6.439 -8.905 1.00 90.81 101 ASP A C 1
ATOM 803 O O . ASP A 1 101 ? -7.140 -7.465 -9.052 1.00 90.81 101 ASP A O 1
ATOM 807 N N . ARG A 1 102 ? -6.113 -6.017 -7.683 1.00 88.44 102 ARG A N 1
ATOM 808 C CA . ARG A 1 102 ? -6.459 -6.674 -6.406 1.00 88.44 102 ARG A CA 1
ATOM 809 C C . ARG A 1 102 ? -7.320 -5.812 -5.481 1.00 88.44 102 ARG A C 1
ATOM 811 O O . ARG A 1 102 ? -7.593 -6.210 -4.349 1.00 88.44 102 ARG A O 1
ATOM 818 N N . ARG A 1 103 ? -7.803 -4.662 -5.959 1.00 79.12 103 ARG A N 1
ATOM 819 C CA . ARG A 1 103 ? -8.708 -3.796 -5.195 1.00 79.12 103 ARG A CA 1
ATOM 820 C C . ARG A 1 103 ? -9.980 -4.558 -4.799 1.00 79.12 103 ARG A C 1
ATOM 822 O O . ARG A 1 103 ? -10.552 -5.288 -5.603 1.00 79.12 103 ARG A O 1
ATOM 829 N N . GLY A 1 104 ? -10.428 -4.368 -3.557 1.00 72.75 104 GLY A N 1
ATOM 830 C CA . GLY A 1 104 ? -11.634 -5.016 -3.023 1.00 72.75 104 GLY A CA 1
ATOM 831 C C . GLY A 1 104 ? -11.424 -6.445 -2.512 1.00 72.75 104 GLY A C 1
ATOM 832 O O . GLY A 1 104 ? -12.394 -7.094 -2.133 1.00 72.75 104 GLY A O 1
ATOM 833 N N . ARG A 1 105 ? -10.179 -6.938 -2.472 1.00 74.75 105 ARG A N 1
ATOM 834 C CA . ARG A 1 105 ? -9.806 -8.217 -1.851 1.00 74.75 105 ARG A CA 1
ATOM 835 C C . ARG A 1 105 ? -8.828 -7.972 -0.704 1.00 74.75 105 ARG A C 1
ATOM 837 O O . ARG A 1 105 ? -8.074 -7.002 -0.735 1.00 74.75 105 ARG A O 1
ATOM 844 N N . GLN A 1 106 ? -8.821 -8.859 0.289 1.00 69.31 106 GLN A N 1
ATOM 845 C CA . GLN A 1 106 ? -7.739 -8.887 1.275 1.00 69.31 106 GLN A CA 1
ATOM 846 C C . GLN A 1 106 ? -6.491 -9.506 0.635 1.00 69.31 106 GLN A C 1
ATOM 848 O O . GLN A 1 106 ? -6.590 -10.555 -0.002 1.00 69.31 106 GLN A O 1
ATOM 853 N N . LEU A 1 107 ? -5.336 -8.852 0.783 1.00 74.56 107 LEU A N 1
ATOM 854 C CA . LEU A 1 107 ? -4.052 -9.384 0.323 1.00 74.56 107 LEU A CA 1
ATOM 855 C C . LEU A 1 107 ? -3.529 -10.399 1.337 1.00 74.56 107 LEU A C 1
ATOM 857 O O . LEU A 1 107 ? -3.413 -10.093 2.524 1.00 74.56 107 LEU A O 1
ATOM 861 N N . SER A 1 108 ? -3.201 -11.599 0.864 1.00 75.56 108 SER A N 1
ATOM 862 C CA . SER A 1 108 ? -2.562 -12.621 1.692 1.00 75.56 108 SER A CA 1
ATOM 863 C C . SER A 1 108 ? -1.084 -12.301 1.942 1.00 75.56 108 SER A C 1
ATOM 865 O O . SER A 1 108 ? -0.476 -11.491 1.243 1.00 75.56 108 SER A O 1
ATOM 867 N N . TYR A 1 109 ? -0.461 -12.982 2.906 1.00 67.38 109 TYR A N 1
ATOM 868 C CA . TYR A 1 109 ? 0.988 -12.885 3.127 1.00 67.38 109 TYR A CA 1
ATOM 869 C C . TYR A 1 109 ? 1.810 -13.180 1.857 1.00 67.38 109 TYR A C 1
ATOM 871 O O . TYR A 1 109 ? 2.819 -12.520 1.587 1.00 67.38 109 TYR A O 1
ATOM 879 N N . ASP A 1 110 ? 1.350 -14.132 1.047 1.00 72.88 110 ASP A N 1
ATOM 880 C CA . ASP A 1 110 ? 2.009 -14.507 -0.201 1.00 72.88 110 ASP A CA 1
ATOM 881 C C . ASP A 1 110 ? 1.869 -13.417 -1.265 1.00 72.88 110 ASP A C 1
ATOM 883 O O . ASP A 1 110 ? 2.845 -13.104 -1.947 1.00 72.88 110 ASP A O 1
ATOM 887 N N . ASP A 1 111 ? 0.701 -12.771 -1.359 1.00 81.00 111 ASP A N 1
ATOM 888 C CA . ASP A 1 111 ? 0.487 -11.619 -2.244 1.00 81.00 111 ASP A CA 1
ATOM 889 C C . ASP A 1 111 ? 1.438 -10.469 -1.897 1.00 81.00 111 ASP A C 1
ATOM 891 O O . ASP A 1 111 ? 2.066 -9.870 -2.769 1.00 81.00 111 ASP A O 1
ATOM 895 N N . LEU A 1 112 ? 1.577 -10.184 -0.605 1.00 78.94 112 LEU A N 1
ATOM 896 C CA . LEU A 1 112 ? 2.454 -9.136 -0.098 1.00 78.94 112 LEU A CA 1
ATOM 897 C C . LEU A 1 112 ? 3.926 -9.444 -0.385 1.00 78.94 112 LEU A C 1
ATOM 899 O O . LEU A 1 112 ? 4.678 -8.577 -0.835 1.00 78.94 112 LEU A O 1
ATOM 903 N N . THR A 1 113 ? 4.333 -10.693 -0.171 1.00 80.25 113 THR A N 1
ATOM 904 C CA . THR A 1 113 ? 5.687 -11.160 -0.482 1.00 80.25 113 THR A CA 1
ATOM 905 C C . THR A 1 113 ? 5.957 -11.102 -1.988 1.00 80.25 113 THR A C 1
ATOM 907 O O . THR A 1 113 ? 7.046 -10.705 -2.407 1.00 80.25 113 THR A O 1
ATOM 910 N N . ALA A 1 114 ? 4.975 -11.457 -2.819 1.00 86.25 114 ALA A N 1
ATOM 911 C CA . ALA A 1 114 ? 5.078 -11.364 -4.271 1.00 86.25 114 ALA A CA 1
ATOM 912 C C . ALA A 1 114 ? 5.224 -9.908 -4.736 1.00 86.25 114 ALA A C 1
ATOM 914 O O . ALA A 1 114 ? 6.102 -9.614 -5.548 1.00 86.25 114 ALA A O 1
ATOM 915 N N . TYR A 1 115 ? 4.435 -8.990 -4.175 1.00 90.12 115 TYR A N 1
ATOM 916 C CA . TYR A 1 115 ? 4.531 -7.563 -4.478 1.00 90.12 115 TYR A CA 1
ATOM 917 C C . TYR A 1 115 ? 5.909 -6.989 -4.119 1.00 90.12 115 TYR A C 1
ATOM 919 O O . TYR A 1 115 ? 6.501 -6.241 -4.893 1.00 90.12 115 TYR A O 1
ATOM 927 N N . GLN A 1 116 ? 6.489 -7.406 -2.991 1.00 85.00 116 GLN A N 1
ATOM 928 C CA . GLN A 1 116 ? 7.846 -6.996 -2.611 1.00 85.00 116 GLN A CA 1
ATOM 929 C C . GLN A 1 116 ? 8.912 -7.523 -3.567 1.00 85.00 116 GLN A C 1
ATOM 931 O O . GLN A 1 116 ? 9.791 -6.769 -3.980 1.00 85.00 116 GLN A O 1
ATOM 936 N N . LYS A 1 117 ? 8.833 -8.804 -3.942 1.00 89.62 117 LYS A N 1
ATOM 937 C CA . LYS A 1 117 ? 9.750 -9.386 -4.932 1.00 89.62 117 LYS A CA 1
ATOM 938 C C . LYS A 1 117 ? 9.669 -8.641 -6.262 1.00 89.62 117 LYS A C 1
ATOM 940 O O . LYS A 1 117 ? 10.701 -8.396 -6.876 1.00 89.62 117 LYS A O 1
ATOM 945 N N . MET A 1 118 ? 8.466 -8.236 -6.666 1.00 94.31 118 MET A N 1
ATOM 946 C CA . MET A 1 118 ? 8.255 -7.419 -7.857 1.00 94.31 118 MET A CA 1
ATOM 947 C C . MET A 1 118 ? 8.942 -6.050 -7.735 1.00 94.31 118 MET A C 1
ATOM 949 O O . MET A 1 118 ? 9.698 -5.690 -8.629 1.00 94.31 118 MET A O 1
ATOM 953 N N . ILE A 1 119 ? 8.766 -5.323 -6.624 1.00 92.94 119 ILE A N 1
ATOM 954 C CA . ILE A 1 119 ? 9.457 -4.039 -6.385 1.00 92.94 119 ILE A CA 1
ATOM 955 C C . ILE A 1 119 ? 10.982 -4.200 -6.478 1.00 92.94 119 ILE A C 1
ATOM 957 O O . ILE A 1 119 ? 11.650 -3.396 -7.126 1.00 92.94 119 ILE A O 1
ATOM 961 N N . VAL A 1 120 ? 11.540 -5.241 -5.851 1.00 92.94 120 VAL A N 1
ATOM 962 C CA . VAL A 1 120 ? 12.989 -5.508 -5.874 1.00 92.94 120 VAL A CA 1
ATOM 963 C C . VAL A 1 120 ? 13.472 -5.821 -7.291 1.00 92.94 120 VAL A C 1
ATOM 965 O O . VAL A 1 120 ? 14.494 -5.287 -7.712 1.00 92.94 120 VAL A O 1
ATOM 968 N N . ALA A 1 121 ? 12.728 -6.632 -8.045 1.00 95.31 121 ALA A N 1
ATOM 969 C CA . ALA A 1 121 ? 13.066 -6.955 -9.427 1.00 95.31 121 ALA A CA 1
ATOM 970 C C . ALA A 1 121 ? 13.044 -5.714 -10.335 1.00 95.31 121 ALA A C 1
ATOM 972 O O . ALA A 1 121 ? 13.943 -5.540 -11.155 1.00 95.31 121 ALA A O 1
ATOM 973 N N . LEU A 1 122 ? 12.059 -4.826 -10.163 1.00 95.12 122 LEU A N 1
ATOM 974 C CA . LEU A 1 122 ? 11.979 -3.570 -10.914 1.00 95.12 122 LEU A CA 1
ATOM 975 C C . LEU A 1 122 ? 13.150 -2.642 -10.587 1.00 95.12 122 LEU A C 1
ATOM 977 O O . LEU A 1 122 ? 13.777 -2.109 -11.495 1.00 95.12 122 LEU A O 1
ATOM 981 N N . LYS A 1 123 ? 13.491 -2.503 -9.302 1.00 94.69 123 LYS A N 1
ATOM 982 C CA . LYS A 1 123 ? 14.654 -1.720 -8.869 1.00 94.69 123 LYS A CA 1
ATOM 983 C C . LYS A 1 123 ? 15.948 -2.222 -9.513 1.00 94.69 123 LYS A C 1
ATOM 985 O O . LYS A 1 123 ? 16.735 -1.420 -10.001 1.00 94.69 123 LYS A O 1
ATOM 990 N N . GLU A 1 124 ? 16.154 -3.536 -9.522 1.00 96.50 124 GLU A N 1
ATOM 991 C CA . GLU A 1 124 ? 17.350 -4.132 -10.121 1.00 96.50 124 GLU A CA 1
ATOM 992 C C . GLU A 1 124 ? 17.365 -3.983 -11.646 1.00 96.50 124 GLU A C 1
ATOM 994 O O . GLU A 1 124 ? 18.413 -3.735 -12.232 1.00 96.50 124 GLU A O 1
ATOM 999 N N . THR A 1 125 ? 16.197 -4.059 -12.286 1.00 95.75 125 THR A N 1
ATOM 1000 C CA . THR A 1 125 ? 16.060 -3.826 -13.730 1.00 95.75 125 THR A CA 1
ATOM 1001 C C . THR A 1 125 ? 16.480 -2.406 -14.101 1.00 95.75 125 THR A C 1
ATOM 1003 O O . THR A 1 125 ? 17.270 -2.236 -15.021 1.00 95.75 125 THR A O 1
ATOM 1006 N N . ILE A 1 126 ? 16.003 -1.398 -13.361 1.00 94.50 126 ILE A N 1
ATOM 1007 C CA . ILE A 1 126 ? 16.374 0.009 -13.577 1.00 94.50 126 ILE A CA 1
ATOM 1008 C C . ILE A 1 126 ? 17.888 0.186 -13.427 1.00 94.50 126 ILE A C 1
ATOM 1010 O O . ILE A 1 126 ? 18.527 0.733 -14.319 1.00 94.50 126 ILE A O 1
ATOM 1014 N N . ARG A 1 127 ? 18.475 -0.363 -12.353 1.00 95.88 127 ARG A N 1
ATOM 1015 C CA . ARG A 1 127 ? 19.926 -0.312 -12.115 1.00 95.88 127 ARG A CA 1
ATOM 1016 C C . ARG A 1 127 ? 20.723 -0.896 -13.286 1.00 95.88 127 ARG A C 1
ATOM 1018 O O . ARG A 1 127 ? 21.718 -0.314 -13.700 1.00 95.88 127 ARG A O 1
ATOM 1025 N N . LEU A 1 128 ? 20.301 -2.052 -13.801 1.00 95.19 128 LEU A N 1
ATOM 1026 C CA . LEU A 1 128 ? 20.971 -2.716 -14.921 1.00 95.19 128 LEU A CA 1
ATOM 1027 C C . LEU A 1 128 ? 20.819 -1.942 -16.232 1.00 95.19 128 LEU A C 1
ATOM 1029 O O . LEU A 1 128 ? 21.765 -1.896 -17.008 1.00 95.19 128 LEU A O 1
ATOM 1033 N N . MET A 1 129 ? 19.659 -1.330 -16.483 1.00 91.94 129 MET A N 1
ATOM 1034 C CA . MET A 1 129 ? 19.466 -0.470 -17.654 1.00 91.94 129 MET A CA 1
ATOM 1035 C C . MET A 1 129 ? 20.417 0.730 -17.620 1.00 91.94 129 MET A C 1
ATOM 1037 O O . MET A 1 129 ? 21.130 0.960 -18.589 1.00 91.94 129 MET A O 1
ATOM 1041 N N . GLU A 1 130 ? 20.501 1.423 -16.481 1.00 91.88 130 GLU A N 1
ATOM 1042 C CA . GLU A 1 130 ? 21.424 2.551 -16.290 1.00 91.88 130 GLU A CA 1
ATOM 1043 C C . GLU A 1 130 ? 22.893 2.127 -16.467 1.00 91.88 130 GLU A C 1
ATOM 1045 O O . GLU A 1 130 ? 23.683 2.835 -17.092 1.00 91.88 130 GLU A O 1
ATOM 1050 N N . GLU A 1 131 ? 23.264 0.951 -15.953 1.00 93.69 131 GLU A N 1
ATOM 1051 C CA . GLU A 1 131 ? 24.608 0.386 -16.111 1.00 93.69 131 GLU A CA 1
ATOM 1052 C C . GLU A 1 131 ? 24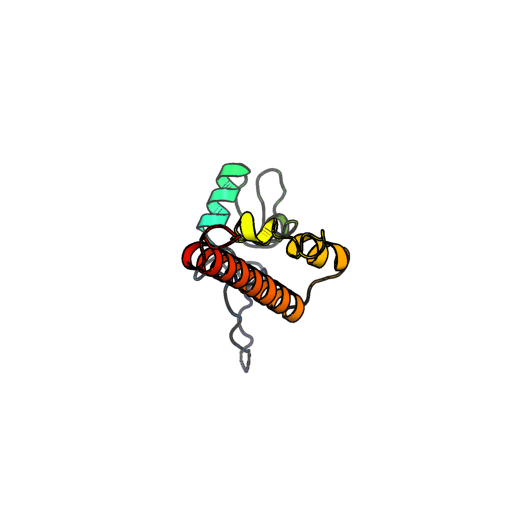.938 0.106 -17.587 1.00 93.69 131 GLU A C 1
ATOM 1054 O O . GLU A 1 131 ? 26.024 0.461 -18.056 1.00 93.69 131 GLU A O 1
ATOM 1059 N N . VAL A 1 132 ? 23.996 -0.469 -18.339 1.00 91.06 132 VAL A N 1
ATOM 1060 C CA . VAL A 1 132 ? 24.155 -0.727 -19.777 1.00 91.06 132 VAL A CA 1
ATOM 1061 C C . VAL A 1 132 ? 24.296 0.580 -20.550 1.00 91.06 132 VAL A C 1
ATOM 1063 O O . VAL A 1 132 ? 25.259 0.721 -21.304 1.00 91.06 132 VAL A O 1
ATOM 1066 N N . ASP A 1 133 ? 23.406 1.546 -20.323 1.00 89.38 133 ASP A N 1
ATOM 1067 C CA . ASP A 1 133 ? 23.436 2.842 -21.008 1.00 89.38 133 ASP A CA 1
ATOM 1068 C C . ASP A 1 133 ? 24.762 3.577 -20.740 1.00 89.38 133 ASP A C 1
ATOM 1070 O O . ASP A 1 133 ? 25.373 4.134 -21.653 1.00 89.38 133 ASP A O 1
ATOM 1074 N N . SER A 1 134 ? 25.276 3.494 -19.506 1.00 89.44 134 SER A N 1
ATOM 1075 C CA . SER A 1 134 ? 26.575 4.073 -19.140 1.00 89.44 134 SER A CA 1
ATOM 1076 C C . SER A 1 134 ? 27.773 3.389 -19.812 1.00 89.44 134 SER A C 1
ATOM 1078 O O . SER A 1 134 ? 28.798 4.028 -20.048 1.00 89.44 134 SER A O 1
ATOM 1080 N N . THR A 1 135 ? 27.655 2.092 -20.113 1.00 90.12 135 THR A N 1
ATOM 1081 C CA . THR A 1 135 ? 28.740 1.280 -20.682 1.00 90.12 135 THR A CA 1
ATOM 1082 C C . THR A 1 135 ? 28.783 1.383 -22.204 1.00 90.12 135 THR A C 1
ATOM 1084 O O . THR A 1 135 ? 29.863 1.380 -22.791 1.00 90.12 135 THR A O 1
ATOM 1087 N N . VAL A 1 136 ? 27.615 1.439 -22.847 1.00 83.12 136 VAL A N 1
ATOM 1088 C CA . VAL A 1 136 ? 27.483 1.415 -24.309 1.00 83.12 136 VAL A CA 1
ATOM 1089 C C . VAL A 1 136 ? 27.618 2.821 -24.909 1.00 83.12 136 VAL A C 1
ATOM 1091 O O . VAL A 1 136 ? 28.138 2.942 -26.013 1.00 83.12 136 VAL A O 1
ATOM 1094 N N . GLY A 1 137 ? 27.246 3.884 -24.186 1.00 73.06 137 GLY A N 1
ATOM 1095 C CA . GLY A 1 137 ? 27.220 5.248 -24.732 1.00 73.06 137 GLY A CA 1
ATOM 1096 C C . GLY A 1 137 ? 26.004 5.498 -25.638 1.00 73.06 137 GLY A C 1
ATOM 1097 O O . GLY A 1 137 ? 25.074 4.693 -25.674 1.00 73.06 137 GLY A O 1
ATOM 1098 N N . GLU A 1 138 ? 25.970 6.629 -26.356 1.00 71.69 138 GLU A N 1
ATOM 1099 C CA . GLU A 1 138 ? 24.852 6.939 -27.261 1.00 71.69 138 GLU A CA 1
ATOM 1100 C C . GLU A 1 138 ? 24.851 6.028 -28.496 1.00 71.69 138 GLU A C 1
ATOM 1102 O O . GLU A 1 138 ? 25.879 5.773 -29.122 1.00 71.69 138 GLU A O 1
ATOM 1107 N N . TRP A 1 139 ? 23.661 5.544 -28.854 1.00 72.12 139 TRP A N 1
ATOM 1108 C CA . TRP A 1 139 ? 23.431 4.826 -30.102 1.00 72.12 139 TRP A CA 1
ATOM 1109 C C . TRP A 1 139 ? 23.042 5.809 -31.223 1.00 72.12 139 TRP A C 1
ATOM 1111 O O . TRP A 1 139 ? 22.202 6.680 -30.984 1.00 72.12 139 TRP A O 1
ATOM 1121 N N . PRO A 1 140 ? 23.514 5.629 -32.472 1.00 79.44 140 PRO A N 1
ATOM 1122 C CA . PRO A 1 140 ? 24.412 4.572 -32.937 1.00 79.44 140 PRO A CA 1
ATOM 1123 C C . PRO A 1 140 ? 25.855 4.778 -32.473 1.00 79.44 140 PRO A C 1
ATOM 1125 O O . PRO A 1 140 ? 26.331 5.904 -32.415 1.00 79.44 140 PRO A O 1
ATOM 1128 N N . LEU A 1 141 ? 26.534 3.667 -32.181 1.00 72.25 141 LEU A N 1
ATOM 1129 C CA . LEU A 1 141 ? 27.961 3.660 -31.859 1.00 72.25 141 LEU A CA 1
ATOM 1130 C C . LEU A 1 141 ? 28.752 4.211 -33.058 1.00 72.25 141 LEU A C 1
ATOM 1132 O O . LEU A 1 141 ? 28.638 3.653 -34.154 1.00 72.25 141 LEU A O 1
ATOM 1136 N N . GLU A 1 142 ? 29.515 5.289 -32.852 1.00 63.00 142 GLU A N 1
ATOM 1137 C CA . GLU A 1 142 ? 30.505 5.796 -33.822 1.00 63.00 142 GLU A CA 1
ATOM 1138 C C . GLU A 1 142 ? 31.792 4.957 -33.840 1.00 63.00 142 GLU A C 1
ATOM 1140 O O . GLU A 1 142 ? 32.238 4.499 -32.760 1.00 63.00 142 GLU A O 1
#

Radius of gyration: 20.58 Å; chains: 1; bounding box: 43×41×61 Å

Secondary structure (DSSP, 8-state):
-----SEEPPPPSS----PPPS----PPP-GGG-EE---HHHHHHHHHHH--EEPSSS---SSSEE-HHHHGGG-------HHHHH-EETTEEHHHHHHHTTTTSPPPHHHHHHHHHHHHHHHHHHHHHHHHHHHH-SSSP-

Organism: NCBI:txid301375

pLDDT: mean 78.64, std 14.74, range [34.31, 96.5]

Foldseek 3Di:
DDDFDQKDADDDPDDDDPRDACDPDDAQADPNRIFGRDYPVVQVVVCVVLVADEDGDDADPSPRYGYSVNVPVDDDDPDQPPCLQCDDDPRDRVLVVLVVVQPPHDQDPVNVVVSVVSSVVSVVVVVVVVVVCVVQDDPPDD

Sequence (142 aa):
MSLAPLYLYPAPTENSSRQKSLSSADWPPGKDGRVPNLSPEFVAEMEERLGLEFVTDGRGDRESTFGPEDVFKSQYFEGVPPQVWEFQVGGYQVCDKWLKDRRGRQLSYDDLTAYQKMIVALKETIRLMEEVDSTVGEWPLE

InterPro domains:
  IPR041635 Type ISP restriction-modification enzyme LLaBIII, C-terminal specificity domain [PF18135] (73-131)